Protein AF-A0A183MPK6-F1 (afdb_monomer_lite)

Secondary structure (DSSP, 8-state):
---TTHHHHHHHHHTT-S-HHHHHHHHHHTHHHHHHTT-HHHHHHHHHHHHHHHHHHHHHHHHHHHHHHHHTTSSEEEEETTTTEEEEE-----S-SHHHHHHHHHHHHHHHHHHHHHHHHHHHHHT-HHHHTT--

Sequence (136 aa):
FQCYCQPYLELATAFRSNNPEDLTNFVDLHRELFTADFNFGLVKQVIKCHGKFRIQSLTKEAEKQILDMIKSKAIFANIDQQNGTVHFLDDPEQYDSIKMLRILQEKITECVNLEKHFMQLTDRLVTNPNYAKRVR

InterPro domains:
  IPR000717 Proteasome component (PCI) domain [PF01399] (55-88)
  IPR036390 Winged helix DNA-binding domain superfamily [SSF46785] (43-96)
  IPR050756 COP9 signalosome complex subunit 3 [PTHR10758] (59-134)

Organism: NCBI:txid48269

pLDDT: mean 89.21, std 10.0, range [43.09, 98.06]

Foldseek 3Di:
DDDLCVLVVVLVVQLPDPDLVSSVVSCVVCVVSCVVVVNNVVSVVSSVCSVVVVVVVVLVVVVVVVVVCCVVVVFPWDADPVVRDIGGDDDPDPCPDPVSVVVVVVVVVVVVVVVVVVVVVVVCQCPPPVNVVVVD

Structure (mmCIF, N/CA/C/O backbone):
data_AF-A0A183MPK6-F1
#
_entry.id   AF-A0A183MPK6-F1
#
loop_
_atom_site.group_PDB
_atom_site.id
_atom_site.type_symbol
_atom_site.label_atom_id
_atom_site.label_alt_id
_atom_site.label_comp_id
_atom_site.label_asym_id
_atom_site.label_entity_id
_atom_site.label_seq_id
_atom_site.pdbx_PDB_ins_code
_atom_site.Cartn_x
_atom_site.Cartn_y
_atom_site.Cartn_z
_atom_site.occupancy
_atom_site.B_iso_or_equiv
_atom_site.auth_seq_id
_atom_site.auth_comp_id
_atom_site.auth_asym_id
_atom_site.auth_atom_id
_atom_site.pdbx_PDB_model_num
ATOM 1 N N . PHE A 1 1 ? -0.109 -9.090 44.831 1.00 43.09 1 PHE A N 1
ATOM 2 C CA . PHE A 1 1 ? -0.816 -7.802 44.697 1.00 43.09 1 PHE A CA 1
ATOM 3 C C . PHE A 1 1 ? -1.593 -7.826 43.396 1.00 43.09 1 PHE A C 1
ATOM 5 O O . PHE A 1 1 ? -0.982 -7.957 42.345 1.00 43.09 1 PHE A O 1
ATOM 12 N N . GLN A 1 2 ? -2.922 -7.805 43.466 1.00 50.81 2 GLN A N 1
ATOM 13 C CA . GLN A 1 2 ? -3.781 -7.789 42.285 1.00 50.81 2 GLN A CA 1
ATOM 14 C C . GLN A 1 2 ? -3.829 -6.352 41.763 1.00 50.81 2 GLN A C 1
ATOM 16 O O . GLN A 1 2 ? -4.300 -5.452 42.455 1.00 50.81 2 GLN A O 1
ATOM 21 N N . CYS A 1 3 ? -3.254 -6.117 40.587 1.00 69.12 3 CYS A N 1
ATOM 22 C CA . CYS A 1 3 ? -3.298 -4.803 39.964 1.00 69.12 3 CYS A CA 1
ATOM 23 C C . CYS A 1 3 ? -4.689 -4.640 39.336 1.00 69.12 3 CYS A C 1
ATOM 25 O O . CYS A 1 3 ? -4.966 -5.246 38.305 1.00 69.12 3 CYS A O 1
ATOM 27 N N . TYR A 1 4 ? -5.579 -3.864 39.962 1.00 65.69 4 TYR A N 1
ATOM 28 C CA . TYR A 1 4 ? -6.963 -3.662 39.494 1.00 65.69 4 TYR A CA 1
ATOM 29 C C . TYR A 1 4 ? -7.054 -3.091 38.062 1.00 65.69 4 TYR A C 1
ATOM 31 O O . TYR A 1 4 ? -8.088 -3.202 37.415 1.00 65.69 4 TYR A O 1
ATOM 39 N N . CYS A 1 5 ? -5.965 -2.533 37.524 1.00 79.50 5 CYS A N 1
ATOM 40 C CA . CYS A 1 5 ? -5.890 -2.045 36.147 1.00 79.50 5 CYS A CA 1
ATOM 41 C C . CYS A 1 5 ? -5.474 -3.105 35.110 1.00 79.50 5 CYS A C 1
ATOM 43 O O . CYS A 1 5 ? -5.562 -2.832 33.913 1.00 79.50 5 CYS A O 1
ATOM 45 N N . GLN A 1 6 ? -5.042 -4.300 35.529 1.00 87.50 6 GLN A N 1
ATOM 46 C CA . GLN A 1 6 ? -4.551 -5.348 34.625 1.00 87.50 6 GLN A CA 1
ATOM 47 C C . GLN A 1 6 ? -5.555 -5.708 33.507 1.00 87.50 6 GLN A C 1
ATOM 49 O O . GLN A 1 6 ? -5.149 -5.706 32.344 1.00 87.50 6 GLN A O 1
ATOM 54 N N . PRO A 1 7 ? -6.865 -5.884 33.781 1.00 86.94 7 PRO A N 1
ATOM 55 C CA . PRO A 1 7 ? -7.856 -6.153 32.733 1.00 86.94 7 PRO A CA 1
ATOM 56 C C . PRO A 1 7 ? -8.000 -5.012 31.718 1.00 86.94 7 PRO A C 1
ATOM 58 O O . PRO A 1 7 ? -8.321 -5.250 30.559 1.00 86.94 7 PRO A O 1
ATOM 61 N N . TYR A 1 8 ? -7.736 -3.765 32.119 1.00 91.50 8 TYR A N 1
ATOM 62 C CA . TYR A 1 8 ? -7.774 -2.606 31.222 1.00 91.50 8 TYR A CA 1
ATOM 63 C C . TYR A 1 8 ? -6.512 -2.511 30.348 1.00 91.50 8 TYR A C 1
ATOM 65 O O . TYR A 1 8 ? -6.589 -2.090 29.193 1.00 91.50 8 TYR A O 1
ATOM 73 N N . LEU A 1 9 ? -5.354 -2.939 30.862 1.00 89.94 9 LEU A N 1
ATOM 74 C CA . LEU A 1 9 ? -4.122 -3.067 30.071 1.00 89.94 9 LEU A CA 1
ATOM 75 C C . LEU A 1 9 ? -4.241 -4.191 29.032 1.00 89.94 9 LEU A C 1
ATOM 77 O O . LEU A 1 9 ? -3.830 -4.041 27.877 1.00 89.94 9 LEU A O 1
ATOM 81 N N . GLU A 1 10 ? -4.844 -5.308 29.428 1.00 90.94 10 GLU A N 1
ATOM 82 C CA . GLU A 1 10 ? -5.137 -6.426 28.535 1.00 90.94 10 GLU A CA 1
ATOM 83 C C . GLU A 1 10 ? -6.221 -6.057 27.516 1.00 90.94 10 GLU A C 1
ATOM 85 O O . GLU A 1 10 ? -6.052 -6.360 26.337 1.00 90.94 10 GLU A O 1
ATOM 90 N N . LEU A 1 11 ? -7.236 -5.270 27.902 1.00 92.00 11 LEU A N 1
ATOM 91 C CA . LEU A 1 11 ? -8.213 -4.686 26.975 1.00 92.00 11 LEU A CA 1
ATOM 92 C C . LEU A 1 11 ? -7.534 -3.838 25.891 1.00 92.00 11 LEU A C 1
ATOM 94 O O . LEU A 1 11 ? -7.848 -3.973 24.710 1.00 92.00 11 LEU A O 1
ATOM 98 N N . ALA A 1 12 ? -6.576 -2.985 26.269 1.00 90.06 12 ALA A N 1
ATOM 99 C CA . ALA A 1 12 ? -5.809 -2.182 25.314 1.00 90.06 12 ALA A CA 1
ATOM 100 C C . ALA A 1 12 ? -4.958 -3.049 24.371 1.00 90.06 12 ALA A C 1
ATOM 102 O O . ALA A 1 12 ? -4.707 -2.676 23.225 1.00 90.06 12 ALA A O 1
ATOM 103 N N . THR A 1 13 ? -4.517 -4.215 24.842 1.00 90.06 13 THR A N 1
ATOM 104 C CA . THR A 1 13 ? -3.788 -5.183 24.021 1.00 90.06 13 THR A CA 1
ATOM 105 C C . THR A 1 13 ? -4.726 -5.915 23.065 1.00 90.06 13 THR A C 1
ATOM 107 O O . THR A 1 13 ? -4.428 -5.974 21.874 1.00 90.06 13 THR A 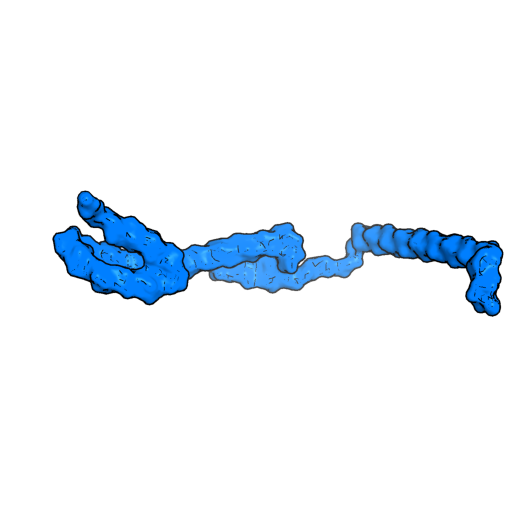O 1
ATOM 110 N N . ALA A 1 14 ? -5.887 -6.371 23.540 1.00 90.56 14 ALA A N 1
ATOM 111 C CA . ALA A 1 14 ? -6.931 -6.989 22.726 1.00 90.56 14 ALA A CA 1
ATOM 112 C C . ALA A 1 14 ? -7.472 -6.032 21.649 1.00 90.56 14 ALA A C 1
ATOM 114 O O . ALA A 1 14 ? -7.751 -6.455 20.532 1.00 90.56 14 ALA A O 1
ATOM 115 N N . PHE A 1 15 ? -7.536 -4.726 21.937 1.00 90.69 15 PHE A N 1
ATOM 116 C CA . PHE A 1 15 ? -7.939 -3.695 20.971 1.00 90.69 15 PHE A CA 1
ATOM 117 C C . PHE A 1 15 ? -6.991 -3.579 19.767 1.00 90.69 15 PHE A C 1
ATOM 119 O O . PHE A 1 15 ? -7.370 -3.053 18.726 1.00 90.69 15 PHE A O 1
ATOM 126 N N . ARG A 1 16 ? -5.745 -4.049 19.887 1.00 88.06 16 ARG A N 1
ATOM 127 C CA . ARG A 1 16 ? -4.797 -4.093 18.764 1.00 88.06 16 ARG A CA 1
ATOM 128 C C . ARG A 1 16 ? -4.952 -5.350 17.904 1.00 88.06 16 ARG A C 1
ATOM 130 O O . ARG A 1 16 ? -4.250 -5.464 16.903 1.00 88.06 16 ARG A O 1
ATOM 137 N N . SER A 1 17 ? -5.831 -6.289 18.274 1.00 84.94 17 SER A N 1
ATOM 138 C CA . SER A 1 17 ? -6.075 -7.491 17.474 1.00 84.94 17 SER A CA 1
ATOM 139 C C . SER A 1 17 ? -6.738 -7.146 16.137 1.00 84.94 17 SER A C 1
ATOM 141 O O . SER A 1 17 ? -7.663 -6.336 16.046 1.00 84.94 17 SER A O 1
ATOM 143 N N . ASN A 1 18 ? -6.311 -7.841 15.082 1.00 81.25 18 ASN A N 1
ATOM 144 C CA . ASN A 1 18 ? -6.953 -7.787 13.770 1.00 81.25 18 ASN A CA 1
ATOM 145 C C . ASN A 1 18 ? -8.276 -8.576 13.715 1.00 81.25 18 ASN A C 1
ATOM 147 O O . ASN A 1 18 ? -8.934 -8.588 12.673 1.00 81.25 18 ASN A O 1
ATOM 151 N N . ASN A 1 19 ? -8.709 -9.208 14.805 1.00 85.06 19 ASN A N 1
ATOM 152 C CA . ASN A 1 19 ? -9.984 -9.909 14.887 1.00 85.06 19 ASN A CA 1
ATOM 153 C C . ASN A 1 19 ? -10.928 -9.168 15.856 1.00 85.06 19 ASN A C 1
ATOM 155 O O . ASN A 1 19 ? -10.585 -8.996 17.025 1.00 85.06 19 ASN A O 1
ATOM 159 N N . PRO A 1 20 ? -12.108 -8.680 15.413 1.00 86.81 20 PRO A N 1
ATOM 160 C CA . PRO A 1 20 ? -13.022 -7.986 16.317 1.00 86.81 20 PRO A CA 1
ATOM 161 C C . PRO A 1 20 ? -13.715 -8.952 17.290 1.00 86.81 20 PRO A C 1
ATOM 163 O O . PRO A 1 20 ? -14.213 -8.517 18.330 1.00 86.81 20 PRO A O 1
ATOM 166 N N . GLU A 1 21 ? -13.727 -10.247 16.971 1.00 90.38 21 GLU A N 1
ATOM 167 C CA . GLU A 1 21 ? -14.269 -11.293 17.830 1.00 90.38 21 GLU A CA 1
ATOM 168 C C . GLU A 1 21 ? -13.391 -11.496 19.068 1.00 90.38 21 GLU A C 1
ATOM 170 O O . GLU A 1 21 ? -13.923 -11.553 20.168 1.00 90.38 21 GLU A O 1
ATOM 175 N N . ASP A 1 22 ? -12.060 -11.456 18.931 1.00 90.62 22 ASP A N 1
ATOM 176 C CA 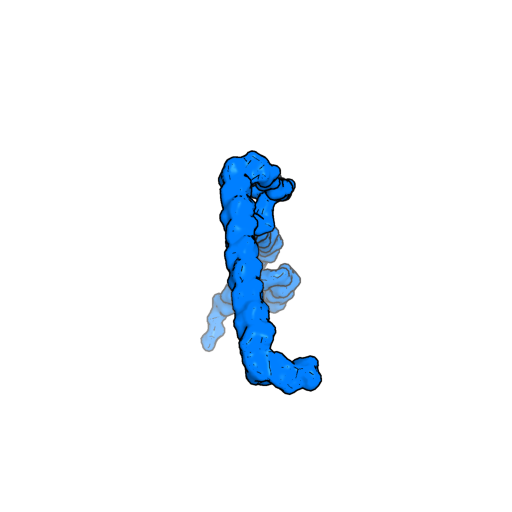. ASP A 1 22 ? -11.131 -11.555 20.068 1.00 90.62 22 ASP A CA 1
ATOM 177 C C . ASP A 1 22 ? -11.402 -10.475 21.124 1.00 90.62 22 ASP A C 1
ATOM 179 O O . ASP A 1 22 ? -11.448 -10.759 22.320 1.00 90.62 22 ASP A O 1
ATOM 183 N N . LEU A 1 23 ? -11.616 -9.229 20.683 1.00 92.69 23 LEU A N 1
ATOM 184 C CA . LEU A 1 23 ? -11.929 -8.113 21.576 1.00 92.69 23 LEU A CA 1
ATOM 185 C C . LEU A 1 23 ? -13.290 -8.305 22.257 1.00 92.69 23 LEU A C 1
ATOM 187 O O . LEU A 1 23 ? -13.432 -8.002 23.439 1.00 92.69 23 LEU A O 1
ATOM 191 N N . THR A 1 24 ? -14.281 -8.811 21.522 1.00 93.50 24 THR A N 1
ATOM 192 C CA . THR A 1 24 ? -15.624 -9.078 22.058 1.00 93.50 24 THR A CA 1
ATOM 193 C C . THR A 1 24 ? -15.566 -10.192 23.102 1.00 93.50 24 THR A C 1
ATOM 195 O O . THR A 1 24 ? -15.993 -9.991 24.236 1.00 93.50 24 THR A O 1
ATOM 198 N N . ASN A 1 25 ? -14.917 -11.308 22.766 1.00 93.75 25 ASN A N 1
ATOM 199 C CA . ASN A 1 25 ? -14.711 -12.451 23.649 1.00 93.75 25 ASN A CA 1
ATOM 200 C C . ASN A 1 25 ? -13.952 -12.054 24.922 1.00 93.75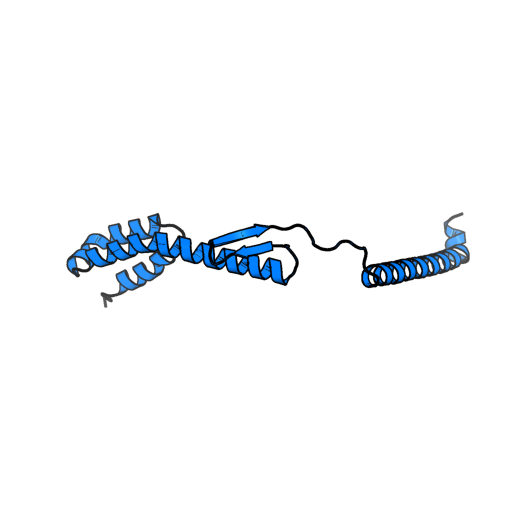 25 ASN A C 1
ATOM 202 O O . ASN A 1 25 ? -14.325 -12.467 26.017 1.00 93.75 25 ASN A O 1
ATOM 206 N N . PHE A 1 26 ? -12.915 -11.216 24.804 1.00 94.25 26 PHE A N 1
ATOM 207 C CA . PHE A 1 26 ? -12.173 -10.705 25.957 1.00 94.25 26 PHE A CA 1
ATOM 208 C C . PHE A 1 26 ? -13.058 -9.869 26.892 1.00 94.25 26 PHE A C 1
ATOM 210 O O . PHE A 1 26 ? -12.990 -10.019 28.115 1.00 94.25 26 PHE A O 1
ATOM 217 N N . VAL A 1 27 ? -13.885 -8.984 26.327 1.00 94.31 27 VAL A N 1
ATOM 218 C CA . VAL A 1 27 ? -14.798 -8.132 27.100 1.00 94.31 27 VAL A CA 1
ATOM 219 C C . VAL A 1 27 ? -15.882 -8.955 27.788 1.00 94.31 27 VAL A C 1
ATOM 221 O O . VAL A 1 27 ? -16.198 -8.679 28.945 1.00 94.31 27 VAL A O 1
ATOM 224 N N . ASP A 1 28 ? -16.422 -9.965 27.110 1.00 94.19 28 ASP A N 1
ATOM 225 C CA . ASP A 1 28 ? -17.439 -10.850 27.675 1.00 94.19 28 ASP A CA 1
ATOM 226 C C . ASP A 1 28 ? -16.866 -11.730 28.792 1.00 94.19 28 ASP A C 1
ATOM 228 O O . ASP A 1 28 ? -17.498 -11.871 29.840 1.00 94.19 28 ASP A O 1
ATOM 232 N N . LEU A 1 29 ? -15.634 -12.228 28.632 1.00 93.81 29 LEU A N 1
ATOM 233 C CA . LEU A 1 29 ? -14.918 -12.983 29.666 1.00 93.81 29 LEU A CA 1
ATOM 234 C C . LEU A 1 29 ? -14.715 -12.169 30.957 1.00 93.81 29 LEU A C 1
ATOM 236 O O . LEU A 1 29 ? -14.805 -12.716 32.052 1.00 93.81 29 LEU A O 1
ATOM 240 N N . HIS A 1 30 ? -14.477 -10.859 30.841 1.00 93.38 30 HIS A N 1
ATOM 241 C CA . HIS A 1 30 ? -14.224 -9.959 31.976 1.00 93.38 30 HIS A CA 1
ATOM 242 C C . HIS A 1 30 ? -15.433 -9.082 32.341 1.00 93.38 30 HIS A C 1
ATOM 244 O O . HIS A 1 30 ? -15.299 -8.079 33.050 1.00 93.38 30 HIS A O 1
ATOM 250 N N . ARG A 1 31 ? -16.633 -9.448 31.876 1.00 94.06 31 ARG A N 1
ATOM 251 C CA . ARG A 1 31 ? -17.863 -8.661 32.036 1.00 94.06 31 ARG A CA 1
ATOM 252 C C . ARG A 1 31 ? -18.159 -8.291 33.483 1.00 94.06 31 ARG A C 1
ATOM 254 O O . ARG A 1 31 ? -18.516 -7.144 33.757 1.00 94.06 31 ARG A O 1
ATOM 261 N N . GLU A 1 32 ? -18.053 -9.255 34.394 1.00 93.62 32 GLU A N 1
ATOM 262 C CA . GLU A 1 32 ? -18.370 -9.055 35.812 1.00 93.62 32 GLU A CA 1
ATOM 263 C C . GLU A 1 32 ? -17.463 -7.997 36.443 1.00 93.62 32 GLU A C 1
ATOM 265 O O . GLU A 1 32 ? -17.954 -7.111 37.137 1.00 93.62 32 GLU A O 1
ATOM 270 N N . LEU A 1 33 ? -16.172 -8.013 36.105 1.00 92.56 33 LEU A N 1
ATOM 271 C CA . LEU A 1 33 ? -15.188 -7.046 36.585 1.00 92.56 33 LEU A CA 1
ATOM 272 C C . LEU A 1 33 ? -15.507 -5.631 36.090 1.00 92.56 33 LEU A C 1
ATOM 274 O O . LEU A 1 33 ? -15.636 -4.705 36.885 1.00 92.56 33 LEU A O 1
ATOM 278 N N . PHE A 1 34 ? -15.735 -5.464 34.785 1.00 93.75 34 PHE A N 1
ATOM 279 C CA . PHE A 1 34 ? -16.100 -4.156 34.231 1.00 93.75 34 PHE A CA 1
ATOM 280 C C . PHE A 1 34 ? -17.458 -3.646 34.731 1.00 93.75 34 PHE A C 1
ATOM 282 O O . PHE A 1 34 ? -17.698 -2.437 34.748 1.00 93.75 34 PHE A O 1
ATOM 289 N N . THR A 1 35 ? -18.364 -4.553 35.104 1.00 93.88 35 THR A N 1
ATOM 290 C CA . THR A 1 35 ? -19.660 -4.200 35.694 1.00 93.88 35 THR A CA 1
ATOM 291 C C . THR A 1 35 ? -19.498 -3.752 37.143 1.00 93.88 35 THR A C 1
ATOM 293 O O . THR A 1 35 ? -20.084 -2.737 37.515 1.00 93.88 35 THR A O 1
ATOM 296 N N . ALA A 1 36 ? -18.676 -4.453 37.930 1.00 93.19 36 ALA A N 1
ATOM 297 C CA . ALA A 1 36 ? -18.346 -4.084 39.306 1.00 93.19 36 ALA A CA 1
ATOM 298 C C . ALA A 1 36 ? -17.680 -2.699 39.390 1.00 93.19 36 ALA A C 1
ATOM 300 O O . ALA A 1 36 ? -17.961 -1.935 40.309 1.00 93.19 36 ALA A O 1
ATOM 301 N N . ASP A 1 37 ? -16.885 -2.345 38.378 1.00 92.12 37 ASP A N 1
ATOM 302 C CA . ASP A 1 37 ? -16.234 -1.036 38.258 1.00 92.12 37 ASP A CA 1
ATOM 303 C C . ASP A 1 37 ? -17.140 0.066 37.673 1.00 92.12 37 ASP A C 1
ATOM 305 O O . ASP A 1 37 ? -16.684 1.186 37.453 1.00 92.12 37 ASP A O 1
ATOM 309 N N . PHE A 1 38 ? -18.406 -0.233 37.356 1.00 92.88 38 PHE A N 1
ATOM 310 C CA . PHE A 1 38 ? -19.337 0.676 36.666 1.00 92.88 38 PHE A CA 1
ATOM 311 C C . PHE A 1 38 ? -18.852 1.176 35.288 1.00 92.88 38 PHE A C 1
ATOM 313 O O . PHE A 1 38 ? -19.386 2.138 34.736 1.00 92.88 38 PHE A O 1
ATOM 320 N N . ASN A 1 39 ? -17.893 0.477 34.676 1.00 94.12 39 ASN A N 1
ATOM 321 C CA . ASN A 1 39 ? -17.241 0.882 33.428 1.00 94.12 39 ASN A CA 1
ATOM 322 C C . ASN A 1 39 ? -17.725 0.112 32.194 1.00 94.12 39 ASN A C 1
ATOM 324 O O . ASN A 1 39 ? -17.382 0.470 31.065 1.00 94.12 39 ASN A O 1
ATOM 328 N N . PHE A 1 40 ? -18.563 -0.914 32.359 1.00 93.25 40 PHE A N 1
ATOM 329 C CA . PHE A 1 40 ? -18.984 -1.782 31.253 1.00 93.25 40 PHE A CA 1
ATOM 330 C C . PHE A 1 40 ? -19.644 -1.026 30.083 1.00 93.25 40 PHE A C 1
ATOM 332 O O . PHE A 1 40 ? -19.476 -1.388 28.918 1.00 93.25 40 PHE A O 1
ATOM 339 N N . GLY A 1 41 ? -20.357 0.071 30.358 1.00 93.75 41 GLY A N 1
ATOM 340 C CA . GLY A 1 41 ? -20.917 0.936 29.315 1.00 93.75 41 GLY A CA 1
ATOM 341 C C . GLY A 1 41 ? -19.852 1.551 28.398 1.00 93.75 41 GLY A C 1
ATOM 342 O O . GLY A 1 41 ? -20.028 1.554 27.180 1.00 93.75 41 GLY A O 1
ATOM 343 N N . LEU A 1 42 ? -18.737 2.011 28.972 1.00 93.25 42 LEU A N 1
ATOM 344 C CA . LEU A 1 42 ? -17.602 2.578 28.239 1.00 93.25 42 LEU A CA 1
ATOM 345 C C . LEU A 1 42 ? -16.861 1.494 27.452 1.00 93.25 42 LEU A C 1
ATOM 347 O O . LEU A 1 42 ? -16.541 1.691 26.283 1.00 93.25 42 LEU A O 1
ATOM 351 N N . VAL A 1 43 ? -16.680 0.308 28.038 1.00 93.81 43 VAL A N 1
ATOM 352 C CA . VAL A 1 43 ? -16.051 -0.836 27.354 1.00 93.81 43 VAL A CA 1
ATOM 353 C C . VAL A 1 43 ? -16.849 -1.257 26.111 1.00 93.81 43 VAL A C 1
ATOM 355 O O . VAL A 1 43 ? -16.276 -1.515 25.053 1.00 93.81 43 VAL A O 1
ATOM 358 N N . LYS A 1 44 ? -18.187 -1.211 26.157 1.00 93.19 44 LYS A N 1
ATOM 359 C CA . LYS A 1 44 ? -19.015 -1.432 24.956 1.00 93.19 44 LYS A CA 1
ATOM 360 C C . LYS A 1 44 ? -18.805 -0.371 23.871 1.00 93.19 44 LYS A C 1
ATOM 362 O O . LYS A 1 44 ? -18.910 -0.678 22.682 1.00 93.19 44 LYS A O 1
ATOM 367 N N . GLN A 1 45 ? -18.501 0.874 24.244 1.00 93.81 45 GLN A N 1
ATOM 368 C CA . GLN A 1 45 ? -18.147 1.909 23.267 1.00 93.81 45 GLN A CA 1
ATOM 369 C C . GLN A 1 45 ? -16.797 1.617 22.60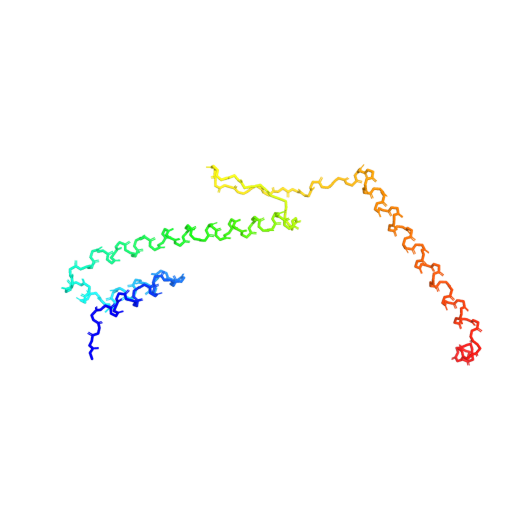2 1.00 93.81 45 GLN A C 1
ATOM 371 O O . GLN A 1 45 ? -16.667 1.866 21.404 1.00 93.81 45 GLN A O 1
ATOM 376 N N . VAL A 1 46 ? -15.842 1.032 23.335 1.00 92.62 46 VAL A N 1
ATOM 377 C CA . VAL A 1 46 ? -14.550 0.575 22.792 1.00 92.62 46 VAL A CA 1
ATOM 378 C C . VAL A 1 46 ? -14.759 -0.479 21.699 1.00 92.62 46 VAL A C 1
ATOM 380 O O . VAL A 1 46 ? -14.230 -0.331 20.600 1.00 92.62 46 VAL A O 1
ATOM 383 N N . ILE A 1 47 ? -15.613 -1.485 21.928 1.00 91.88 47 ILE A N 1
ATOM 384 C CA . ILE A 1 47 ? -15.958 -2.477 20.888 1.00 91.88 47 ILE A CA 1
ATOM 385 C C . ILE A 1 47 ? -16.577 -1.788 19.662 1.00 91.88 47 ILE A C 1
ATOM 387 O O . ILE A 1 47 ? -16.191 -2.047 18.522 1.00 91.88 47 ILE A O 1
ATOM 391 N N . LYS A 1 48 ? -17.517 -0.861 19.883 1.00 90.38 48 LYS A N 1
ATOM 392 C CA . LYS A 1 48 ? -18.196 -0.142 18.796 1.00 90.38 48 LYS A CA 1
ATOM 393 C C . LYS A 1 48 ? -17.233 0.712 17.964 1.00 90.38 48 LYS A C 1
ATOM 395 O O . LYS A 1 48 ? -17.406 0.816 16.749 1.00 90.38 48 LYS A O 1
ATOM 400 N N . CYS A 1 49 ? -16.250 1.360 18.591 1.00 90.69 49 CYS A N 1
ATOM 401 C CA . CYS A 1 49 ? -15.283 2.189 17.875 1.00 90.69 49 CYS A CA 1
ATOM 402 C C . CYS A 1 49 ? -14.168 1.366 17.215 1.00 90.69 49 CYS A C 1
ATOM 404 O O . CYS A 1 49 ? -13.623 1.826 16.214 1.00 90.69 49 CYS A O 1
ATOM 406 N N . HIS A 1 50 ? -13.897 0.144 17.687 1.00 91.62 50 HIS A N 1
ATOM 407 C CA . HIS A 1 50 ? -12.868 -0.743 17.141 1.00 91.62 50 HIS A CA 1
ATOM 408 C C . HIS A 1 50 ? -13.038 -0.990 15.634 1.00 91.62 50 HIS A C 1
ATOM 410 O O . HIS A 1 50 ? -12.096 -0.809 14.868 1.00 91.62 50 HIS A O 1
ATOM 416 N N . GLY A 1 51 ? -14.255 -1.300 15.170 1.00 85.50 51 GLY A N 1
ATOM 417 C CA . GLY A 1 51 ? -14.518 -1.494 13.737 1.00 85.50 51 GLY A CA 1
ATOM 418 C C . GLY A 1 51 ? -14.228 -0.243 12.896 1.00 85.50 51 GLY A C 1
ATOM 419 O O . GLY A 1 51 ? -13.598 -0.328 11.843 1.00 85.50 51 GLY A O 1
ATOM 420 N N . LYS A 1 52 ? -14.615 0.940 13.393 1.00 86.81 52 LYS A N 1
ATOM 421 C CA . LYS A 1 52 ? -14.341 2.224 12.726 1.00 86.81 52 LYS A CA 1
ATOM 422 C C . LYS A 1 52 ? -12.848 2.539 12.695 1.00 86.81 52 LYS A C 1
ATOM 424 O O . LYS A 1 52 ? -12.333 2.918 11.647 1.00 86.81 52 LYS A O 1
ATOM 429 N N . PHE A 1 53 ? -12.167 2.360 13.827 1.00 88.56 53 PHE A N 1
ATOM 430 C CA . PHE A 1 53 ? -10.724 2.544 13.951 1.00 88.56 53 PHE A CA 1
ATOM 431 C C . PHE A 1 53 ? -9.976 1.663 12.949 1.00 88.56 53 PHE A C 1
ATOM 433 O O . PHE A 1 53 ? -9.091 2.141 12.246 1.00 88.56 53 PHE A O 1
ATOM 440 N N . ARG A 1 54 ? -10.387 0.399 12.818 1.00 88.19 54 ARG A N 1
ATOM 441 C CA . ARG A 1 54 ? -9.771 -0.549 11.891 1.00 88.19 54 ARG A CA 1
ATOM 442 C C . ARG A 1 54 ? -9.935 -0.158 10.433 1.00 88.19 54 ARG A C 1
ATOM 444 O O . ARG A 1 54 ? -8.944 -0.151 9.714 1.00 88.19 54 ARG A O 1
ATOM 451 N N . ILE A 1 55 ? -11.149 0.193 10.008 1.00 86.50 55 ILE A N 1
ATOM 452 C CA . ILE A 1 55 ? -11.388 0.653 8.632 1.00 86.50 55 ILE A CA 1
ATOM 453 C C . ILE A 1 55 ? -10.511 1.873 8.341 1.00 86.50 55 ILE A C 1
ATOM 455 O O . ILE A 1 55 ? -9.770 1.867 7.367 1.00 86.50 55 ILE A O 1
ATOM 459 N N . GLN A 1 56 ? -10.519 2.871 9.229 1.00 86.69 56 GLN A N 1
ATOM 460 C CA . GLN A 1 56 ? -9.720 4.087 9.058 1.00 86.69 56 GLN A CA 1
ATOM 461 C C . GLN A 1 56 ? -8.208 3.828 9.063 1.00 86.69 56 GLN A C 1
ATOM 463 O O . GLN A 1 56 ? -7.466 4.495 8.346 1.00 86.69 56 GLN A O 1
ATOM 468 N N . SER A 1 57 ? -7.724 2.895 9.886 1.00 86.56 57 SER A N 1
ATOM 469 C CA . SER A 1 57 ? -6.299 2.555 9.927 1.00 86.56 57 SER A CA 1
ATOM 470 C C . SER A 1 57 ? -5.870 1.814 8.664 1.00 86.56 57 SER A C 1
ATOM 472 O O . SER A 1 57 ? -4.810 2.110 8.123 1.00 86.56 57 SER A O 1
ATOM 474 N N . LEU A 1 58 ? -6.697 0.886 8.175 1.00 86.75 58 LEU A N 1
ATOM 475 C CA . LEU A 1 58 ? -6.432 0.161 6.934 1.00 86.75 58 LEU A CA 1
ATOM 476 C C . LEU A 1 58 ? -6.445 1.098 5.727 1.00 86.75 58 LEU A C 1
ATOM 478 O O . LEU A 1 58 ? -5.552 1.007 4.894 1.00 86.75 58 LEU A O 1
ATOM 482 N N . THR A 1 59 ? -7.403 2.029 5.645 1.00 88.38 59 THR A N 1
ATOM 483 C CA . THR A 1 59 ? -7.452 3.000 4.540 1.00 88.38 59 THR A CA 1
ATOM 484 C C . THR A 1 59 ? -6.229 3.912 4.534 1.00 88.38 59 THR A C 1
ATOM 486 O O . THR A 1 59 ? -5.678 4.167 3.471 1.00 88.38 59 THR A O 1
ATOM 489 N N . LYS A 1 60 ? -5.758 4.352 5.709 1.00 89.19 60 LYS A N 1
ATOM 490 C CA . LYS A 1 60 ? -4.531 5.158 5.826 1.00 89.19 60 LYS A CA 1
ATOM 491 C C . LYS A 1 60 ? -3.284 4.386 5.408 1.00 89.19 60 LYS A C 1
ATOM 493 O O . LYS A 1 60 ? -2.420 4.939 4.735 1.00 89.19 60 LYS A O 1
ATOM 498 N N . GLU A 1 61 ? -3.183 3.121 5.810 1.00 90.56 61 GLU A N 1
ATOM 499 C CA . GLU A 1 61 ? -2.044 2.285 5.434 1.00 90.56 61 GLU A CA 1
ATOM 500 C C . GLU A 1 61 ? -2.048 1.992 3.929 1.00 90.56 61 GLU A C 1
ATOM 502 O O . GLU A 1 61 ? -1.014 2.109 3.276 1.00 90.56 61 GLU A O 1
ATOM 507 N N . ALA A 1 62 ? -3.218 1.699 3.355 1.00 90.19 62 ALA A N 1
ATOM 508 C CA . ALA A 1 62 ? -3.374 1.517 1.916 1.00 90.19 62 ALA A CA 1
ATOM 509 C C . ALA A 1 62 ? -2.996 2.789 1.138 1.00 90.19 62 ALA A C 1
ATOM 511 O O . ALA A 1 62 ? -2.217 2.716 0.192 1.00 90.19 62 ALA A O 1
ATOM 512 N N . GLU A 1 63 ? -3.481 3.961 1.560 1.00 92.12 63 GLU A N 1
ATOM 513 C CA . GLU A 1 63 ? -3.125 5.248 0.949 1.00 92.12 63 GLU A CA 1
ATOM 514 C C . GLU A 1 63 ? -1.611 5.486 0.981 1.00 92.12 63 GLU A C 1
ATOM 516 O O . GLU A 1 63 ? -1.016 5.843 -0.035 1.00 92.12 63 GLU A O 1
ATOM 521 N N . LYS A 1 64 ? -0.967 5.229 2.125 1.00 93.38 64 LYS A N 1
ATOM 522 C CA . LYS A 1 64 ? 0.485 5.353 2.268 1.00 93.38 64 LYS A CA 1
ATOM 523 C C . LYS A 1 64 ? 1.234 4.431 1.303 1.00 93.38 64 LYS A C 1
ATOM 525 O O . LYS A 1 64 ? 2.142 4.894 0.616 1.00 93.38 64 LYS A O 1
ATOM 530 N N . GLN A 1 65 ? 0.844 3.160 1.215 1.00 95.12 65 GLN A N 1
ATOM 531 C CA . GLN A 1 65 ? 1.468 2.216 0.283 1.00 95.12 65 GLN A CA 1
ATOM 532 C C . GLN A 1 65 ? 1.294 2.660 -1.173 1.00 95.12 65 GLN A C 1
ATOM 534 O O . GLN A 1 65 ? 2.246 2.616 -1.949 1.00 95.12 65 GLN A O 1
ATOM 539 N N . ILE A 1 66 ? 0.107 3.146 -1.541 1.00 94.38 66 ILE A N 1
ATOM 540 C CA . ILE A 1 66 ? -0.165 3.668 -2.885 1.00 94.38 66 ILE A CA 1
ATOM 541 C C . ILE A 1 66 ? 0.693 4.901 -3.177 1.00 94.38 66 ILE A C 1
ATOM 543 O O . ILE A 1 66 ? 1.291 4.980 -4.248 1.00 94.38 66 ILE A O 1
ATOM 547 N N . LEU A 1 67 ? 0.831 5.829 -2.228 1.00 95.38 67 LEU A N 1
ATOM 548 C CA . LEU A 1 67 ? 1.717 6.987 -2.373 1.00 95.38 67 LEU A CA 1
ATOM 549 C C . LEU A 1 67 ? 3.173 6.575 -2.609 1.00 95.38 67 LEU A C 1
ATOM 551 O O . LEU A 1 67 ? 3.850 7.184 -3.436 1.00 95.38 67 LEU A O 1
ATOM 555 N N . ASP A 1 68 ? 3.658 5.551 -1.911 1.00 96.62 68 ASP A N 1
ATOM 556 C CA . ASP A 1 68 ? 5.019 5.048 -2.100 1.00 96.62 68 ASP A CA 1
ATOM 557 C C . ASP A 1 68 ? 5.187 4.377 -3.478 1.00 96.62 68 ASP A C 1
ATOM 559 O O . ASP A 1 68 ? 6.193 4.603 -4.161 1.00 96.62 68 ASP A O 1
ATOM 563 N N . MET A 1 69 ? 4.176 3.639 -3.950 1.00 96.44 69 MET A N 1
ATOM 564 C CA . MET A 1 69 ? 4.151 3.081 -5.310 1.00 96.44 69 MET A CA 1
ATOM 565 C C . MET A 1 69 ? 4.117 4.173 -6.397 1.00 96.44 69 MET A C 1
ATOM 567 O O . MET A 1 69 ? 4.815 4.048 -7.403 1.00 96.44 69 MET A O 1
ATOM 571 N N . ILE A 1 70 ? 3.380 5.272 -6.192 1.00 94.81 70 ILE A N 1
ATOM 572 C CA . ILE A 1 70 ? 3.359 6.424 -7.114 1.00 94.81 70 ILE A CA 1
ATOM 573 C C . ILE A 1 70 ? 4.727 7.122 -7.133 1.00 94.81 70 ILE A C 1
ATOM 575 O O . ILE A 1 70 ? 5.286 7.383 -8.197 1.00 94.81 70 ILE A O 1
ATOM 579 N N . LYS A 1 71 ? 5.311 7.409 -5.960 1.00 94.75 71 LYS A N 1
ATOM 580 C CA . LYS A 1 71 ? 6.611 8.102 -5.848 1.00 94.75 71 LYS A CA 1
ATOM 581 C C . LYS A 1 71 ? 7.751 7.314 -6.486 1.00 94.75 71 LYS A C 1
ATOM 583 O O . LYS A 1 71 ? 8.631 7.905 -7.108 1.00 94.75 71 LYS A O 1
ATOM 588 N N . SER A 1 72 ? 7.733 5.993 -6.325 1.00 96.62 72 SER A N 1
ATOM 589 C CA . SER A 1 72 ? 8.703 5.086 -6.946 1.00 96.62 72 SER A CA 1
ATOM 590 C C . SER A 1 72 ? 8.458 4.865 -8.441 1.00 96.62 72 SER A C 1
ATOM 592 O O . SER A 1 72 ? 9.287 4.228 -9.087 1.00 96.62 72 SER A O 1
ATOM 594 N N . LYS A 1 73 ? 7.366 5.412 -9.000 1.00 92.94 73 LYS A N 1
ATOM 595 C CA . LYS A 1 73 ? 6.900 5.174 -10.375 1.00 92.94 73 LYS A CA 1
ATOM 596 C C . LYS A 1 73 ? 6.609 3.698 -10.673 1.00 92.94 73 LYS A C 1
ATOM 598 O O . LYS A 1 73 ? 6.656 3.286 -11.826 1.00 92.94 73 LYS A O 1
ATOM 603 N N . ALA A 1 74 ? 6.321 2.899 -9.643 1.00 95.25 74 ALA A N 1
ATOM 604 C CA . ALA A 1 74 ? 5.886 1.514 -9.809 1.00 95.25 74 ALA A CA 1
ATOM 605 C C . ALA A 1 74 ? 4.450 1.434 -10.351 1.00 95.25 74 ALA A C 1
ATOM 607 O O . ALA A 1 74 ? 4.106 0.490 -11.055 1.00 95.25 74 ALA A O 1
ATOM 608 N N . ILE A 1 75 ? 3.627 2.435 -10.024 1.00 95.19 75 ILE A N 1
ATOM 609 C CA . ILE A 1 75 ? 2.300 2.643 -10.603 1.00 95.19 75 ILE A CA 1
ATOM 610 C C . ILE A 1 75 ? 2.146 4.100 -11.030 1.00 95.19 75 ILE A C 1
ATOM 612 O O . ILE A 1 75 ? 2.752 5.001 -10.442 1.00 95.19 75 ILE A O 1
ATOM 616 N N . PHE A 1 76 ? 1.256 4.329 -11.988 1.00 95.19 76 PHE A N 1
ATOM 617 C CA . PHE A 1 76 ? 0.773 5.655 -12.344 1.00 95.19 76 PHE A CA 1
ATOM 618 C C . PHE A 1 76 ? -0.657 5.772 -11.833 1.00 95.19 76 PHE A C 1
ATOM 620 O O . PHE A 1 76 ? -1.546 5.038 -12.247 1.00 95.19 76 PHE A O 1
ATOM 627 N N . ALA A 1 77 ? -0.874 6.629 -10.843 1.00 95.25 77 ALA A N 1
ATOM 628 C CA . ALA A 1 77 ? -2.185 6.818 -10.244 1.00 95.25 77 ALA A CA 1
ATOM 629 C C . ALA A 1 77 ? -2.295 8.209 -9.619 1.00 95.25 77 ALA A C 1
ATOM 631 O O . ALA A 1 77 ? -1.286 8.828 -9.276 1.00 95.25 77 ALA A O 1
ATOM 632 N N . ASN A 1 78 ? -3.526 8.678 -9.442 1.00 92.75 78 ASN A N 1
ATOM 633 C CA . ASN A 1 78 ? -3.847 9.888 -8.697 1.00 92.75 78 ASN A CA 1
ATOM 634 C C . ASN A 1 78 ? -4.768 9.559 -7.516 1.00 92.75 78 ASN A C 1
ATOM 636 O O . ASN A 1 78 ? -5.667 8.727 -7.641 1.00 92.75 78 ASN A O 1
ATOM 640 N N . ILE A 1 79 ? -4.559 10.227 -6.383 1.00 92.12 79 ILE A N 1
ATOM 641 C CA . ILE A 1 79 ? -5.381 10.068 -5.181 1.00 92.12 79 ILE A CA 1
ATOM 642 C C . ILE A 1 79 ? -6.240 11.319 -5.025 1.00 92.12 79 ILE A C 1
ATOM 644 O O . ILE A 1 79 ? -5.728 12.410 -4.775 1.00 92.12 79 ILE A O 1
ATOM 648 N N . ASP A 1 80 ? -7.553 11.151 -5.141 1.00 92.12 80 ASP A N 1
ATOM 649 C CA . ASP A 1 80 ? -8.523 12.186 -4.816 1.00 92.12 80 ASP A CA 1
ATOM 650 C C . ASP A 1 80 ? -8.937 12.041 -3.348 1.00 92.12 80 ASP A C 1
ATOM 652 O O . ASP A 1 80 ? -9.794 11.229 -2.995 1.00 92.12 80 ASP A O 1
ATOM 656 N N . GLN A 1 81 ? -8.313 12.834 -2.475 1.00 87.31 81 GLN A N 1
ATOM 657 C CA . GLN A 1 81 ? -8.628 12.848 -1.044 1.00 87.31 81 GLN A CA 1
ATOM 658 C C . GLN A 1 81 ? -9.985 13.495 -0.730 1.00 87.31 81 GLN A C 1
ATOM 660 O O . GLN A 1 81 ? -10.539 13.226 0.333 1.00 87.31 81 GLN A O 1
ATOM 665 N N . GLN A 1 82 ? -10.530 14.334 -1.622 1.00 89.19 82 GLN A N 1
ATOM 666 C CA . GLN A 1 82 ? -11.846 14.949 -1.412 1.00 89.19 82 GLN A CA 1
ATOM 667 C C . GLN A 1 82 ? -12.954 13.912 -1.605 1.00 89.19 82 GLN A C 1
ATOM 669 O O . GLN A 1 82 ? -13.867 13.828 -0.785 1.00 89.19 82 GLN A O 1
ATOM 674 N N . ASN A 1 83 ? -12.833 13.092 -2.653 1.00 87.25 83 ASN A N 1
ATOM 675 C CA . ASN A 1 83 ? -13.791 12.031 -2.976 1.00 87.25 83 ASN A CA 1
ATOM 676 C C . ASN A 1 83 ? -13.392 10.647 -2.428 1.00 87.25 83 ASN A C 1
ATOM 678 O O . ASN A 1 83 ? -14.133 9.680 -2.597 1.00 87.25 83 ASN A O 1
ATOM 682 N N . GLY A 1 84 ? -12.226 10.525 -1.787 1.00 85.75 84 GLY A N 1
ATOM 683 C CA . GLY A 1 84 ? -11.723 9.277 -1.204 1.00 85.75 84 GLY A CA 1
ATOM 684 C C . GLY A 1 84 ? -11.461 8.165 -2.226 1.00 85.75 84 GLY A C 1
ATOM 685 O O . GLY A 1 84 ? -11.634 6.993 -1.899 1.00 85.75 84 GLY A O 1
ATOM 686 N N . THR A 1 85 ? -11.093 8.515 -3.464 1.00 88.88 85 THR A N 1
ATOM 687 C CA . THR A 1 85 ? -10.956 7.570 -4.588 1.00 88.88 85 THR A CA 1
ATOM 688 C C . THR A 1 85 ? -9.544 7.587 -5.173 1.00 88.88 85 THR A C 1
ATOM 690 O O . THR A 1 85 ? -8.880 8.621 -5.207 1.00 88.88 85 THR A O 1
ATOM 693 N N . VAL A 1 86 ? -9.080 6.429 -5.652 1.00 92.62 86 VAL A N 1
ATOM 694 C CA . VAL A 1 86 ? -7.807 6.286 -6.373 1.00 92.62 86 VAL A CA 1
ATOM 695 C C . VAL A 1 86 ? -8.092 6.034 -7.849 1.00 92.62 86 VAL A C 1
ATOM 697 O O . VAL A 1 86 ? -8.808 5.097 -8.199 1.00 92.62 86 VAL A O 1
ATOM 700 N N . HIS A 1 87 ? -7.515 6.862 -8.711 1.00 93.44 87 HIS A N 1
ATOM 701 C CA . HIS A 1 87 ? -7.612 6.750 -10.161 1.00 93.44 87 HIS A CA 1
ATOM 702 C C . HIS A 1 87 ? -6.314 6.160 -10.701 1.00 93.44 87 HIS A C 1
ATOM 704 O O . HIS A 1 87 ? -5.288 6.837 -10.695 1.00 93.44 87 HIS A O 1
ATOM 710 N N . PHE A 1 88 ? -6.350 4.908 -11.151 1.00 94.56 88 PHE A N 1
ATOM 711 C CA . PHE A 1 88 ? -5.216 4.283 -11.830 1.00 94.56 88 PHE A CA 1
ATOM 712 C C . PHE A 1 88 ? -5.138 4.774 -13.276 1.00 94.56 88 PHE A C 1
ATOM 714 O O . PHE A 1 88 ? -6.161 4.912 -13.945 1.00 94.56 88 PHE A O 1
ATOM 721 N N . LEU A 1 89 ? -3.922 5.067 -13.719 1.00 94.19 89 LEU A N 1
ATOM 722 C CA . LEU A 1 89 ? -3.590 5.627 -15.022 1.00 94.19 89 LEU A CA 1
ATOM 723 C C . LEU A 1 89 ? -2.594 4.699 -15.726 1.00 94.19 89 LEU A C 1
ATOM 725 O O . LEU A 1 89 ? -1.895 3.917 -15.079 1.00 94.19 89 LEU A O 1
ATOM 729 N N . ASP A 1 90 ? -2.510 4.823 -17.045 1.00 92.38 90 ASP A N 1
ATOM 730 C CA . ASP A 1 90 ? -1.445 4.195 -17.823 1.00 92.38 90 ASP A CA 1
ATOM 731 C C . ASP A 1 90 ? -0.115 4.946 -17.652 1.00 92.38 90 ASP A C 1
ATOM 733 O O . ASP A 1 90 ? -0.076 6.086 -17.170 1.00 92.38 90 ASP A O 1
ATOM 737 N N . ASP A 1 91 ? 0.983 4.302 -18.057 1.00 91.06 91 ASP A N 1
ATOM 738 C CA . ASP A 1 91 ? 2.292 4.953 -18.136 1.00 91.06 91 ASP A CA 1
ATOM 739 C C . ASP A 1 91 ? 2.214 6.163 -19.088 1.00 91.06 91 ASP A C 1
ATOM 741 O O . ASP A 1 91 ? 1.837 6.004 -20.252 1.00 91.06 91 ASP A O 1
ATOM 745 N N . PRO A 1 92 ? 2.538 7.384 -18.621 1.00 89.38 92 PRO A N 1
ATOM 746 C CA . PRO A 1 92 ? 2.514 8.572 -19.457 1.00 89.38 92 PRO A CA 1
ATOM 747 C C . PRO A 1 92 ? 3.629 8.589 -20.512 1.00 89.38 92 PRO A C 1
ATOM 749 O O . PRO A 1 92 ? 3.578 9.440 -21.398 1.00 89.38 92 PRO A O 1
ATOM 752 N N . GLU A 1 93 ? 4.640 7.717 -20.435 1.00 88.62 93 GLU A N 1
ATOM 753 C CA . GLU A 1 93 ? 5.738 7.672 -21.404 1.00 88.62 93 GLU A CA 1
ATOM 754 C C . GLU A 1 93 ? 5.232 7.351 -22.820 1.00 88.62 93 GLU A C 1
ATOM 756 O O . GLU A 1 93 ? 4.628 6.312 -23.073 1.00 88.62 93 GLU A O 1
ATOM 761 N N . GLN A 1 94 ? 5.511 8.257 -23.761 1.00 92.19 94 GLN A N 1
ATOM 762 C CA . GLN A 1 94 ? 5.133 8.122 -25.173 1.00 92.19 94 GLN A CA 1
ATOM 763 C C . GLN A 1 94 ? 6.323 7.778 -26.081 1.00 92.19 94 GLN A C 1
ATOM 765 O O . GLN A 1 94 ? 6.141 7.569 -27.278 1.00 92.19 94 GLN A O 1
ATOM 770 N N . TYR A 1 95 ? 7.547 7.717 -25.540 1.00 91.31 95 TYR A N 1
ATOM 771 C CA . TYR A 1 95 ? 8.789 7.418 -26.265 1.00 91.31 95 TYR A CA 1
ATOM 772 C C . TYR A 1 95 ? 9.139 8.382 -27.415 1.00 91.31 95 TYR A C 1
ATOM 774 O O . TYR A 1 95 ? 10.073 8.126 -28.174 1.00 91.31 95 TYR A O 1
ATOM 782 N N . ASP A 1 96 ? 8.451 9.514 -27.535 1.00 93.62 96 ASP A N 1
ATOM 783 C CA . ASP A 1 96 ? 8.569 10.467 -28.646 1.00 93.62 96 ASP A CA 1
ATOM 784 C C . ASP A 1 96 ? 9.538 11.634 -28.367 1.00 93.62 96 ASP A C 1
ATOM 786 O O . ASP A 1 96 ? 9.782 12.490 -29.221 1.00 93.62 96 ASP A O 1
ATOM 790 N N . SER A 1 97 ? 10.143 11.670 -27.179 1.00 95.69 97 SER A N 1
ATOM 791 C CA . SER A 1 97 ? 11.030 12.758 -26.771 1.00 95.69 97 SER A CA 1
ATOM 792 C C . SER A 1 97 ? 12.466 12.612 -27.301 1.00 95.69 97 SER A C 1
ATOM 794 O O . SER A 1 97 ? 13.037 11.521 -27.366 1.00 95.69 97 SER A O 1
ATOM 796 N N . ILE A 1 98 ? 13.134 13.747 -27.567 1.00 96.12 98 ILE A N 1
ATOM 797 C CA . ILE A 1 98 ? 14.574 13.789 -27.917 1.00 96.12 98 ILE A CA 1
ATOM 798 C C . ILE A 1 98 ? 15.427 13.103 -26.840 1.00 96.12 98 ILE A C 1
ATOM 800 O O . ILE A 1 98 ? 16.453 12.494 -27.141 1.00 96.12 98 ILE A O 1
ATOM 804 N N . LYS A 1 99 ? 15.012 13.192 -25.572 1.00 95.38 99 LYS A N 1
ATOM 805 C CA . LYS A 1 99 ? 15.684 12.511 -24.464 1.00 95.38 99 LYS A CA 1
ATOM 806 C C . LYS A 1 99 ? 15.642 10.991 -24.643 1.00 95.38 99 LYS A C 1
ATOM 808 O O . LYS A 1 99 ? 16.688 10.361 -24.519 1.00 95.38 99 LYS A O 1
ATOM 813 N N . MET A 1 100 ? 14.480 10.420 -24.962 1.00 95.56 100 MET A N 1
ATOM 814 C CA . MET A 1 100 ? 14.360 8.982 -25.221 1.00 95.56 100 MET A CA 1
ATOM 815 C C . MET A 1 100 ? 15.138 8.556 -26.462 1.00 95.56 100 MET A C 1
ATOM 817 O O . MET A 1 100 ? 15.816 7.532 -26.427 1.00 95.56 100 MET A O 1
ATOM 821 N N . LEU A 1 101 ? 15.152 9.383 -27.509 1.00 96.31 101 LEU A N 1
ATOM 822 C CA . LEU A 1 101 ? 15.983 9.133 -28.687 1.00 96.31 101 LEU A CA 1
ATOM 823 C C . LEU A 1 101 ? 17.482 9.094 -28.346 1.00 96.31 101 LEU A C 1
ATOM 825 O O . LEU A 1 101 ? 18.195 8.215 -28.825 1.00 96.31 101 LEU A O 1
ATOM 829 N N . ARG A 1 102 ? 17.965 9.994 -27.479 1.00 96.94 102 ARG A N 1
ATOM 830 C CA . ARG A 1 102 ? 19.358 9.968 -26.998 1.00 96.94 102 ARG A CA 1
ATOM 831 C C . ARG A 1 102 ? 19.664 8.716 -26.184 1.00 96.94 102 ARG A C 1
ATOM 833 O O . ARG A 1 102 ? 20.676 8.077 -26.445 1.00 96.94 102 ARG A O 1
ATOM 840 N N . ILE A 1 103 ? 18.780 8.333 -25.260 1.00 96.50 103 ILE A N 1
ATOM 841 C CA . ILE A 1 103 ? 18.929 7.096 -24.475 1.00 96.50 103 ILE A CA 1
ATOM 842 C C . ILE A 1 103 ? 19.006 5.882 -25.408 1.00 96.50 103 ILE A C 1
ATOM 844 O O . ILE A 1 103 ? 19.872 5.024 -25.246 1.00 96.50 103 ILE A O 1
ATOM 848 N N . LEU A 1 104 ? 18.138 5.823 -26.420 1.00 96.50 104 LEU A N 1
ATOM 849 C CA . LEU A 1 104 ? 18.158 4.759 -27.417 1.00 96.50 104 LEU A CA 1
ATOM 850 C C . LEU A 1 104 ? 19.479 4.744 -28.198 1.00 96.50 104 LEU A C 1
ATOM 852 O O . LEU A 1 104 ? 20.084 3.687 -28.362 1.00 96.50 104 LEU A O 1
ATOM 856 N N . GLN A 1 105 ? 19.959 5.907 -28.642 1.00 97.62 105 GLN A N 1
ATOM 857 C CA . GLN A 1 105 ? 21.230 6.032 -29.356 1.00 97.62 105 GLN A CA 1
ATOM 858 C C . GLN A 1 105 ? 22.424 5.579 -28.500 1.00 97.62 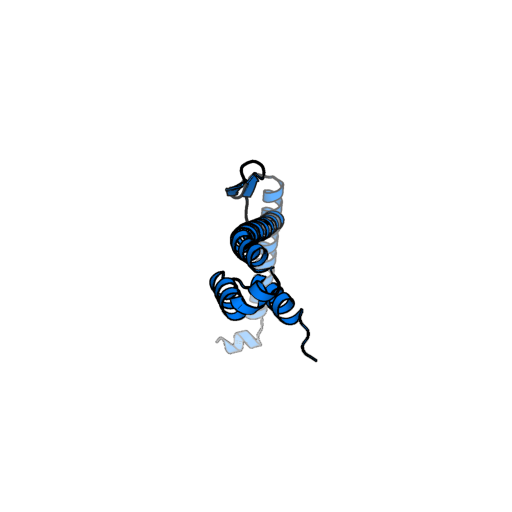105 GLN A C 1
ATOM 860 O O . GLN A 1 105 ? 23.305 4.866 -28.991 1.00 97.62 105 GLN A O 1
ATOM 865 N N . GLU A 1 106 ? 22.456 5.960 -27.224 1.00 98.00 106 GLU A N 1
ATOM 866 C CA . GLU A 1 106 ? 23.469 5.512 -26.265 1.00 98.00 106 GLU A CA 1
ATOM 867 C C . GLU A 1 106 ? 23.437 3.989 -26.110 1.00 98.00 106 GLU A C 1
ATOM 869 O O . GLU A 1 106 ? 24.478 3.339 -26.208 1.00 98.00 106 GLU A O 1
ATOM 874 N N . LYS A 1 107 ? 22.243 3.401 -25.971 1.00 97.62 107 LYS A N 1
ATOM 875 C CA . LYS A 1 107 ? 22.074 1.948 -25.852 1.00 97.62 107 LYS A CA 1
ATOM 876 C C . LYS A 1 107 ? 22.487 1.187 -27.108 1.00 97.62 107 LYS A C 1
ATOM 878 O O . LYS A 1 107 ? 23.162 0.168 -27.001 1.00 97.62 107 LYS A O 1
ATOM 883 N N . ILE A 1 108 ? 22.165 1.695 -28.295 1.00 97.81 108 ILE A N 1
ATOM 884 C CA . ILE A 1 108 ? 22.642 1.114 -29.560 1.00 97.81 108 ILE A CA 1
ATOM 885 C C . ILE A 1 108 ? 24.173 1.150 -29.615 1.00 97.81 108 ILE A C 1
ATOM 887 O O . ILE A 1 108 ? 24.808 0.163 -29.982 1.00 97.81 108 ILE A O 1
ATOM 891 N N . THR A 1 109 ? 24.775 2.269 -29.213 1.00 98.06 109 THR A N 1
ATOM 892 C CA . THR A 1 109 ? 26.235 2.425 -29.200 1.00 98.06 109 THR A CA 1
ATOM 893 C C . THR A 1 109 ? 26.895 1.442 -28.230 1.00 98.06 109 THR A C 1
ATOM 895 O O . THR A 1 109 ? 27.911 0.831 -28.566 1.00 98.06 109 THR A O 1
ATOM 898 N N . GLU A 1 110 ? 26.304 1.246 -27.050 1.00 98.00 110 GLU A N 1
ATOM 899 C CA . GLU A 1 110 ? 26.731 0.245 -26.068 1.00 98.00 110 GLU A CA 1
ATOM 900 C C . GLU A 1 110 ? 26.710 -1.171 -26.671 1.00 98.00 110 GLU A C 1
ATOM 902 O O . GLU A 1 110 ? 27.720 -1.875 -26.614 1.00 98.00 110 GLU A O 1
ATOM 907 N N . CYS A 1 111 ? 25.618 -1.552 -27.344 1.00 97.69 111 CYS A N 1
ATOM 908 C CA . CYS A 1 111 ? 25.499 -2.846 -28.022 1.00 97.69 111 CYS A CA 1
ATOM 909 C C . CYS A 1 111 ? 26.555 -3.040 -29.120 1.00 97.69 111 CYS A C 1
ATOM 911 O O . CYS A 1 111 ? 27.195 -4.088 -29.181 1.00 97.69 111 CYS A O 1
ATOM 913 N N . VAL A 1 112 ? 26.788 -2.024 -29.956 1.00 97.19 112 VAL A N 1
ATOM 914 C CA . VAL A 1 112 ? 27.806 -2.079 -31.020 1.00 97.19 112 VAL A CA 1
ATOM 915 C C . VAL A 1 112 ? 29.207 -2.269 -30.436 1.00 97.19 112 VAL A C 1
ATOM 917 O O . VAL A 1 112 ? 30.023 -3.020 -30.973 1.00 97.19 112 VAL A O 1
ATOM 920 N N . ASN A 1 113 ? 29.516 -1.594 -29.330 1.00 97.25 113 ASN A N 1
ATOM 921 C CA . ASN A 1 113 ? 30.812 -1.742 -28.673 1.00 97.25 113 ASN A CA 1
ATOM 922 C C . ASN A 1 113 ? 30.979 -3.134 -28.055 1.00 97.25 113 ASN A C 1
ATOM 924 O O . ASN A 1 113 ? 32.060 -3.721 -28.157 1.00 97.25 113 ASN A O 1
ATOM 928 N N . LEU A 1 114 ? 29.911 -3.678 -27.469 1.00 96.94 114 LEU A N 1
ATOM 929 C CA . LEU A 1 114 ? 29.899 -5.040 -26.950 1.00 96.94 114 LEU A CA 1
ATOM 930 C C . LEU A 1 114 ? 30.140 -6.071 -28.065 1.00 96.94 114 LEU A C 1
ATOM 932 O O . LEU A 1 114 ? 30.965 -6.970 -27.901 1.00 96.94 114 LEU A O 1
ATOM 936 N N . GLU A 1 115 ? 29.495 -5.908 -29.222 1.00 97.06 115 GLU A N 1
ATOM 937 C CA . GLU A 1 115 ? 29.685 -6.780 -30.387 1.00 97.06 115 GLU A CA 1
ATOM 938 C C . GLU A 1 115 ? 31.131 -6.748 -30.899 1.00 97.06 115 GLU A C 1
ATOM 940 O O . GLU A 1 115 ? 31.748 -7.798 -31.095 1.00 97.06 115 GLU A O 1
ATOM 945 N N . LYS A 1 116 ? 31.725 -5.554 -31.031 1.00 96.44 116 LYS A N 1
ATOM 946 C CA . LYS A 1 116 ? 33.141 -5.409 -31.411 1.00 96.44 116 LYS A CA 1
ATOM 947 C C . LYS A 1 116 ? 34.065 -6.151 -30.451 1.00 96.44 116 LYS A C 1
ATOM 949 O O . LYS A 1 116 ? 35.017 -6.797 -30.890 1.00 96.44 116 LYS A O 1
ATOM 954 N N . HIS A 1 117 ? 33.788 -6.080 -29.151 1.00 96.56 117 HIS A N 1
ATOM 955 C CA . HIS A 1 117 ? 34.580 -6.796 -28.158 1.00 96.56 117 HIS A CA 1
ATOM 956 C C . HIS A 1 117 ? 34.452 -8.317 -28.320 1.00 96.56 117 HIS A C 1
ATOM 958 O O . HIS A 1 117 ? 35.453 -9.034 -28.275 1.00 96.56 117 HIS A O 1
ATOM 964 N N . PHE A 1 118 ? 33.244 -8.816 -28.586 1.00 94.81 118 PHE A N 1
ATOM 965 C CA . PHE A 1 118 ? 33.016 -10.236 -28.845 1.00 94.81 118 PHE A CA 1
ATOM 966 C C . PHE A 1 118 ? 33.737 -10.724 -30.109 1.00 94.81 118 PHE A C 1
ATOM 968 O O . PHE A 1 118 ? 34.345 -11.798 -30.099 1.00 94.81 118 PHE A O 1
ATOM 975 N N . MET A 1 119 ? 33.742 -9.923 -31.179 1.00 93.44 119 MET A N 1
ATOM 976 C CA . MET A 1 119 ? 34.497 -10.231 -32.398 1.00 93.44 119 MET A CA 1
ATOM 977 C C . MET A 1 119 ? 35.998 -10.337 -32.119 1.00 93.44 119 MET A C 1
ATOM 979 O O . MET A 1 119 ? 36.631 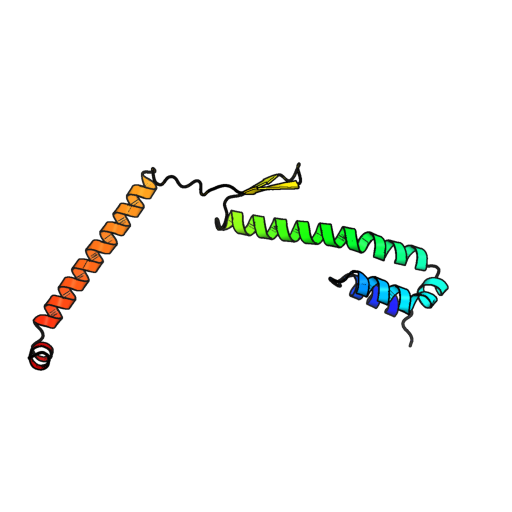-11.300 -32.544 1.00 93.44 119 MET A O 1
ATOM 983 N N . GLN A 1 120 ? 36.560 -9.409 -31.340 1.00 93.56 120 GLN A N 1
ATOM 984 C CA . GLN A 1 120 ? 37.967 -9.465 -30.930 1.00 93.56 120 GLN A CA 1
ATOM 985 C C . GLN A 1 120 ? 38.278 -10.708 -30.090 1.00 93.56 120 GLN A C 1
ATOM 987 O O . GLN A 1 120 ? 39.325 -11.330 -30.264 1.00 93.56 120 GLN A O 1
ATOM 992 N N . LEU A 1 121 ? 37.387 -11.090 -29.171 1.00 90.94 121 LEU A N 1
ATOM 993 C CA . LEU A 1 121 ? 37.545 -12.318 -28.389 1.00 90.94 121 LEU A CA 1
ATOM 994 C C . LEU A 1 121 ? 37.485 -13.564 -29.279 1.00 90.94 121 LEU A C 1
ATOM 996 O O . LEU A 1 121 ? 38.306 -14.464 -29.119 1.00 90.94 121 LEU A O 1
ATOM 1000 N N . THR A 1 122 ? 36.557 -13.598 -30.233 1.00 88.69 122 THR A N 1
ATOM 1001 C CA . THR A 1 122 ? 36.402 -14.708 -31.182 1.00 88.69 122 THR A CA 1
ATOM 1002 C C . THR A 1 122 ? 37.637 -14.853 -32.063 1.00 88.69 122 THR A C 1
ATOM 1004 O O . THR A 1 122 ? 38.182 -15.950 -32.172 1.00 88.69 122 THR A O 1
ATOM 1007 N N . ASP A 1 123 ? 38.139 -13.752 -32.620 1.00 88.31 123 ASP A N 1
ATOM 1008 C CA . ASP A 1 123 ? 39.366 -13.743 -33.418 1.00 88.31 123 ASP A CA 1
ATOM 1009 C C . ASP A 1 123 ? 40.562 -14.262 -32.606 1.00 88.31 123 ASP A C 1
ATOM 1011 O O . ASP A 1 123 ? 41.282 -15.165 -33.038 1.00 88.31 123 ASP A O 1
ATOM 1015 N N . ARG A 1 124 ? 40.709 -13.803 -31.357 1.00 87.12 124 ARG A N 1
ATOM 1016 C CA . ARG A 1 124 ? 41.741 -14.298 -30.431 1.00 87.12 124 ARG A CA 1
ATOM 1017 C C . ARG A 1 124 ? 41.610 -15.785 -30.111 1.00 87.12 124 ARG A C 1
ATOM 1019 O O . ARG A 1 124 ? 42.624 -16.428 -29.862 1.00 87.12 124 ARG A O 1
ATOM 1026 N N . LEU A 1 125 ? 40.398 -16.336 -30.067 1.00 83.69 125 LEU A N 1
ATOM 1027 C CA . LEU A 1 125 ? 40.171 -17.763 -29.819 1.00 83.69 125 LEU A CA 1
ATOM 1028 C C . LEU A 1 125 ? 40.508 -18.612 -31.045 1.00 83.69 125 LEU A C 1
ATOM 1030 O O . LEU A 1 125 ? 41.178 -19.635 -30.907 1.00 83.69 125 LEU A O 1
ATOM 1034 N N . VAL A 1 126 ? 40.092 -18.179 -32.237 1.00 80.69 126 VAL A N 1
ATOM 1035 C CA . VAL A 1 126 ? 40.372 -18.877 -33.502 1.00 80.69 126 VAL A CA 1
ATOM 1036 C C . VAL A 1 126 ? 41.866 -18.853 -33.825 1.00 80.69 126 VAL A C 1
ATOM 1038 O O . VAL A 1 126 ? 42.427 -19.863 -34.249 1.00 80.69 126 VAL A O 1
ATOM 1041 N N . THR A 1 127 ? 42.536 -17.730 -33.568 1.00 80.88 127 THR A N 1
ATOM 1042 C CA . THR A 1 127 ? 43.986 -17.586 -33.764 1.00 80.88 127 THR A CA 1
ATOM 1043 C C . THR A 1 127 ? 44.816 -18.228 -32.648 1.00 80.88 127 THR A C 1
ATOM 1045 O O . THR A 1 127 ? 46.032 -18.349 -32.795 1.00 80.88 127 THR A O 1
ATOM 1048 N N . ASN A 1 128 ? 44.200 -18.690 -31.548 1.00 83.25 128 ASN A N 1
ATOM 1049 C CA . ASN A 1 128 ? 44.914 -19.356 -30.461 1.00 83.25 128 ASN A CA 1
ATOM 1050 C C . ASN A 1 128 ? 45.311 -20.793 -30.862 1.00 83.25 128 ASN A C 1
ATOM 1052 O O . ASN A 1 128 ? 44.453 -21.681 -30.941 1.00 83.25 128 ASN A O 1
ATOM 1056 N N . PRO A 1 129 ? 46.615 -21.084 -31.021 1.00 75.12 129 PRO A N 1
ATOM 1057 C CA . PRO A 1 129 ? 47.080 -22.382 -31.503 1.00 75.12 129 PRO A CA 1
ATOM 1058 C C . PRO A 1 129 ? 46.797 -23.534 -30.527 1.00 75.12 129 PRO A C 1
ATOM 1060 O O . PRO A 1 129 ? 46.740 -24.686 -30.953 1.00 75.12 129 PRO A O 1
ATOM 1063 N N . ASN A 1 130 ? 46.595 -23.261 -29.232 1.00 72.38 130 ASN A N 1
ATOM 1064 C CA . ASN A 1 130 ? 46.238 -24.284 -28.241 1.00 72.38 130 ASN A CA 1
ATOM 1065 C C . ASN A 1 130 ? 44.750 -24.665 -28.300 1.00 72.38 130 ASN A C 1
ATOM 1067 O O . ASN A 1 130 ? 44.396 -25.794 -27.964 1.00 72.38 130 ASN A O 1
ATOM 1071 N N . TYR A 1 131 ? 43.885 -23.747 -28.741 1.00 65.81 131 TYR A N 1
ATOM 1072 C CA . TYR A 1 131 ? 42.460 -24.012 -28.948 1.00 65.81 131 TYR A CA 1
ATOM 1073 C C . TYR A 1 131 ? 42.218 -24.694 -30.303 1.00 65.81 131 TYR A C 1
ATOM 1075 O O . TYR A 1 131 ? 41.566 -25.734 -30.357 1.00 65.81 131 TYR A O 1
ATOM 1083 N N . ALA A 1 132 ? 42.854 -24.206 -31.376 1.00 60.91 132 ALA A N 1
ATOM 1084 C CA . ALA A 1 132 ? 42.768 -24.791 -32.719 1.00 60.91 132 ALA A CA 1
ATOM 1085 C C . ALA A 1 132 ? 43.223 -26.267 -32.788 1.00 60.91 132 ALA A C 1
ATOM 1087 O O . ALA A 1 132 ? 42.717 -27.035 -33.603 1.00 60.91 132 ALA A O 1
ATOM 1088 N N . LYS A 1 133 ? 44.148 -26.686 -31.911 1.00 60.00 133 LYS A N 1
ATOM 1089 C CA . LYS A 1 133 ? 44.592 -28.087 -31.779 1.00 60.00 133 LYS A CA 1
ATOM 1090 C C . LYS A 1 133 ? 43.588 -29.007 -31.075 1.00 60.00 133 LYS A C 1
ATOM 1092 O O . LYS A 1 133 ? 43.705 -30.213 -31.225 1.00 60.00 133 LYS A O 1
ATOM 1097 N N . ARG A 1 134 ? 42.651 -28.466 -30.285 1.00 58.53 134 ARG A N 1
ATOM 1098 C CA . ARG A 1 134 ? 41.651 -29.248 -29.528 1.00 58.53 134 ARG A CA 1
ATOM 1099 C C . ARG A 1 134 ? 40.311 -29.407 -30.252 1.00 58.53 134 ARG A C 1
ATOM 1101 O O . ARG A 1 134 ? 39.510 -30.222 -29.815 1.00 58.53 134 ARG A O 1
ATOM 1108 N N . VAL A 1 135 ? 40.051 -28.608 -31.289 1.00 58.53 135 VAL A N 1
ATOM 1109 C CA . VAL A 1 135 ? 38.783 -28.596 -32.051 1.00 58.53 135 VAL A CA 1
ATOM 1110 C C . VAL A 1 135 ? 38.898 -29.353 -33.392 1.00 58.53 135 VAL A C 1
ATOM 1112 O O . VAL A 1 135 ? 37.890 -29.557 -34.062 1.00 58.53 135 VAL A O 1
ATOM 1115 N N . ARG A 1 136 ? 40.105 -29.787 -33.780 1.00 50.72 136 ARG A N 1
ATOM 1116 C CA . ARG A 1 136 ? 40.343 -30.695 -34.916 1.00 50.72 136 ARG A CA 1
ATOM 1117 C C . ARG A 1 136 ? 40.286 -32.157 -34.504 1.00 50.72 136 ARG A C 1
ATOM 1119 O O . ARG A 1 136 ? 40.727 -32.451 -33.373 1.00 50.72 136 ARG A O 1
#

Radius of gyration: 33.06 Å; chains: 1; bounding box: 68×46×80 Å